Protein AF-A0A932S9M8-F1 (afdb_monomer)

Secondary structure (DSSP, 8-state):
-PPPSEEEEESSGGGHHHHHHHHHHHHHTT--EEEEE--TTT-HHHH-

Foldseek 3Di:
DDDAPEEAEAQDPVCVVVCVVVVVVCVVVVHHYYYDHDHCVPCVVRVD

Nearest PDB structures (foldseek):
  4ay4-assembly1_D  TM=9.902E-01  e=1.050E-03  Bacillus anthracis
  4z7j-assembly1_A  TM=9.730E-01  e=1.205E-03  Acetobacter aceti 1023
  4ycj-assembly1_A  TM=9.756E-01  e=1.205E-03  Acetobacter aceti 1023
  2fwi-assembly1_B  TM=9.827E-01  e=2.395E-03  Acetobacter aceti
  4zmb-assembly1_B  TM=9.830E-01  e=2.395E-03  Acetobacter aceti 1023

Radius of gyration: 11.65 Å; Cα contacts (8 Å, |Δi|>4): 58; chains: 1; bounding box: 22×19×29 Å

Solvent-accessible surface area (ba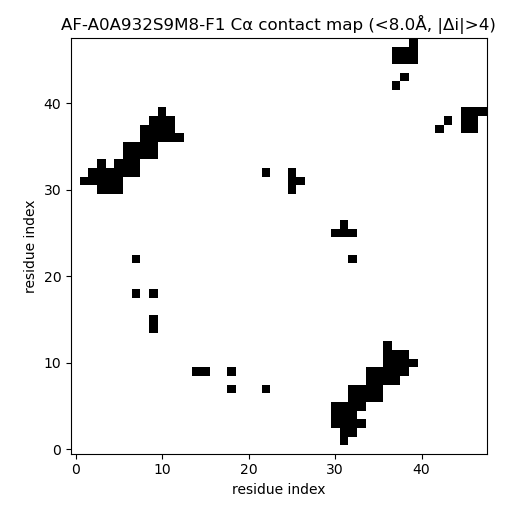ckbone atoms only — not comparable to full-atom values): 2998 Å² total; per-residue (Å²): 131,78,78,61,80,42,80,48,72,32,67,43,78,88,46,44,81,65,51,47,57,57,51,51,53,34,55,75,69,72,47,45,61,47,79,46,80,41,24,65,87,85,38,41,82,76,62,106

Mean predicted aligned error: 2.99 Å

Sequence (48 aa):
MAKPLVGILMGSESDLPIMEEAAKILKNFDIPYEITISSAHRSPKRTS

pLDDT: mean 94.6, std 5.84, range [66.5, 98.44]

Structure (mmCIF, N/CA/C/O backbone):
data_AF-A0A932S9M8-F1
#
_entry.id   AF-A0A932S9M8-F1
#
loop_
_atom_site.group_PDB
_atom_site.id
_atom_site.type_symbol
_atom_site.label_atom_id
_atom_site.label_alt_id
_atom_site.label_comp_id
_atom_site.label_asym_id
_atom_site.label_entity_id
_atom_site.label_seq_id
_atom_site.pdbx_PDB_ins_code
_atom_site.Cartn_x
_atom_site.Cartn_y
_atom_site.Cartn_z
_atom_site.occupancy
_atom_site.B_iso_or_equiv
_atom_site.auth_seq_id
_atom_site.auth_comp_id
_atom_site.auth_asym_id
_atom_site.auth_atom_id
_atom_site.pdbx_PDB_model_num
ATOM 1 N N . MET A 1 1 ? -6.901 -10.922 9.485 1.00 66.50 1 MET A N 1
ATOM 2 C CA . MET A 1 1 ? -6.784 -9.513 9.049 1.00 66.50 1 MET A CA 1
ATOM 3 C C . MET A 1 1 ? -8.106 -9.112 8.418 1.00 66.50 1 MET A C 1
ATOM 5 O O . MET A 1 1 ? -8.730 -9.971 7.804 1.00 66.50 1 MET A O 1
ATOM 9 N N . ALA A 1 2 ? -8.566 -7.875 8.615 1.00 83.62 2 ALA A N 1
ATOM 10 C CA . ALA A 1 2 ? -9.763 -7.378 7.937 1.00 83.62 2 ALA A CA 1
ATOM 11 C C . ALA A 1 2 ? -9.541 -7.354 6.415 1.00 83.62 2 ALA A C 1
ATOM 13 O O . ALA A 1 2 ? -8.409 -7.180 5.962 1.00 83.62 2 ALA A O 1
ATOM 14 N N . LYS A 1 3 ? -10.606 -7.554 5.632 1.00 95.62 3 LYS A N 1
ATOM 15 C CA . LYS A 1 3 ? -10.539 -7.464 4.168 1.00 95.62 3 LYS A CA 1
ATOM 16 C C . LYS A 1 3 ? -10.157 -6.023 3.780 1.00 95.62 3 LYS A C 1
ATOM 18 O O . LYS A 1 3 ? -10.874 -5.116 4.207 1.00 95.62 3 LYS A O 1
ATOM 23 N N . PRO A 1 4 ? -9.085 -5.796 2.998 1.00 97.12 4 PRO A N 1
ATOM 24 C CA . PRO A 1 4 ? -8.731 -4.455 2.545 1.00 97.12 4 PRO A CA 1
ATOM 25 C C . PRO A 1 4 ? -9.877 -3.816 1.754 1.00 97.12 4 PRO A C 1
ATOM 27 O O . PRO A 1 4 ? -10.504 -4.472 0.919 1.00 97.12 4 PRO A O 1
ATOM 30 N N . LEU A 1 5 ? -10.148 -2.541 2.029 1.00 97.94 5 LEU A N 1
ATOM 31 C CA . LEU A 1 5 ? -11.090 -1.713 1.270 1.00 97.94 5 LEU A CA 1
ATOM 32 C C . LEU A 1 5 ? -10.368 -0.794 0.281 1.00 97.94 5 LEU A C 1
ATOM 34 O O . LEU A 1 5 ? -10.960 -0.375 -0.710 1.00 97.94 5 LEU A O 1
ATOM 38 N N . VAL A 1 6 ? -9.097 -0.487 0.550 1.00 98.00 6 VAL A N 1
ATOM 39 C CA .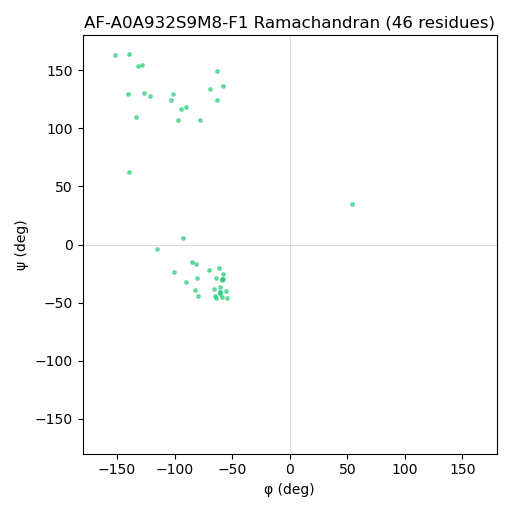 VAL A 1 6 ? -8.264 0.403 -0.262 1.00 98.00 6 VAL A CA 1
ATOM 40 C C . VAL A 1 6 ? -6.962 -0.304 -0.631 1.00 98.00 6 VAL A C 1
ATOM 42 O O . VAL A 1 6 ? -6.275 -0.837 0.239 1.00 98.00 6 VAL A O 1
ATOM 45 N N . GLY A 1 7 ? -6.608 -0.274 -1.915 1.00 96.75 7 GLY A N 1
ATOM 46 C CA . GLY A 1 7 ? -5.296 -0.693 -2.405 1.00 96.75 7 GLY A CA 1
ATOM 47 C C . GLY A 1 7 ? -4.426 0.520 -2.728 1.00 96.75 7 GLY A C 1
ATOM 48 O O . GLY A 1 7 ? -4.818 1.367 -3.528 1.00 96.75 7 GLY A O 1
ATOM 49 N N . ILE A 1 8 ? -3.241 0.599 -2.125 1.00 97.25 8 ILE A N 1
ATOM 50 C CA . ILE A 1 8 ? -2.217 1.597 -2.446 1.00 97.25 8 ILE A CA 1
ATOM 51 C C . ILE A 1 8 ? -1.221 0.951 -3.410 1.00 97.25 8 ILE A C 1
ATOM 53 O O . ILE A 1 8 ? -0.421 0.0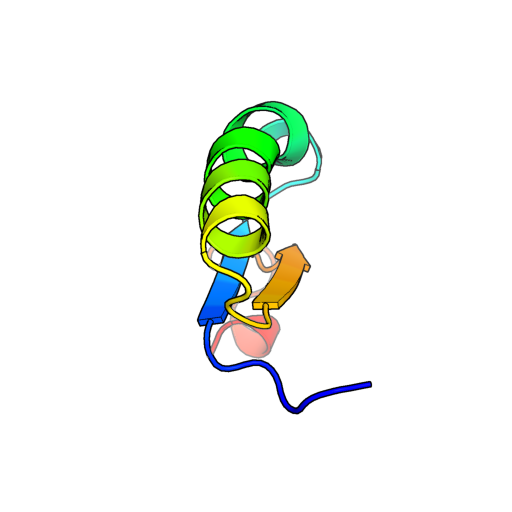92 -3.027 1.00 97.25 8 ILE A O 1
ATOM 57 N N . LEU A 1 9 ? -1.288 1.360 -4.674 1.00 95.75 9 LEU A N 1
ATOM 58 C CA . LEU A 1 9 ? -0.432 0.866 -5.748 1.00 95.75 9 LEU A CA 1
ATOM 59 C C . LEU A 1 9 ? 0.667 1.887 -6.036 1.00 95.75 9 LEU A 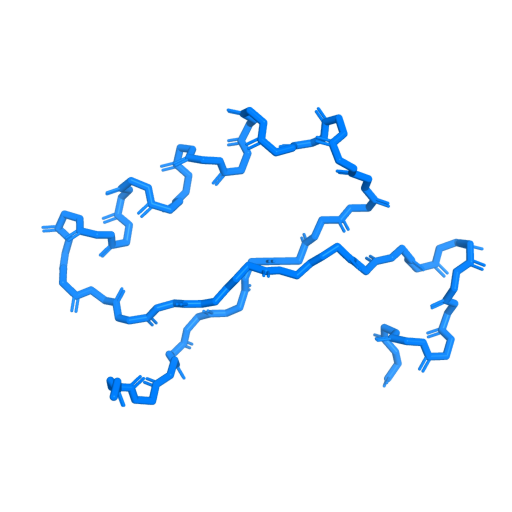C 1
ATOM 61 O O . LEU A 1 9 ? 0.375 3.063 -6.242 1.00 95.75 9 LEU A O 1
ATOM 65 N N . MET A 1 10 ? 1.921 1.439 -6.081 1.00 96.25 10 MET A N 1
ATOM 66 C CA . MET A 1 10 ? 3.067 2.310 -6.380 1.00 96.25 10 MET A CA 1
ATOM 67 C C . MET A 1 10 ? 4.000 1.714 -7.434 1.00 96.25 10 MET A C 1
ATOM 69 O O . MET A 1 10 ? 4.073 0.497 -7.584 1.00 96.25 10 MET A O 1
ATOM 73 N N . GLY A 1 11 ? 4.722 2.553 -8.177 1.00 95.75 11 GLY A N 1
ATOM 74 C CA . GLY A 1 11 ? 5.529 2.114 -9.318 1.00 95.75 11 GLY A CA 1
ATOM 75 C C . GLY A 1 11 ? 6.886 1.527 -8.923 1.00 95.75 11 GLY A C 1
ATOM 76 O O . GLY A 1 11 ? 7.417 0.660 -9.634 1.00 95.75 11 GLY A O 1
ATOM 77 N N . SER A 1 12 ? 7.444 1.980 -7.802 1.00 95.62 12 SER A N 1
ATOM 78 C CA . SER A 1 12 ? 8.725 1.530 -7.252 1.00 95.62 12 SER A CA 1
ATOM 79 C C . SER A 1 12 ? 8.792 1.671 -5.733 1.00 95.62 12 SER A C 1
ATOM 81 O O . SER A 1 12 ? 8.039 2.422 -5.130 1.00 95.62 12 SER A O 1
ATOM 83 N N . GLU A 1 13 ? 9.755 0.985 -5.112 1.00 95.69 13 GLU A N 1
ATOM 84 C CA . GLU A 1 13 ? 10.053 1.122 -3.675 1.00 95.69 13 GLU A CA 1
ATOM 85 C C . GLU A 1 13 ? 10.409 2.557 -3.272 1.00 95.69 13 GLU A C 1
ATOM 87 O O . GLU A 1 13 ? 10.109 2.978 -2.162 1.00 95.69 13 GLU A O 1
ATOM 92 N N . SER A 1 14 ? 10.996 3.338 -4.184 1.00 97.38 14 SER A N 1
ATOM 93 C CA . SER A 1 14 ? 11.296 4.756 -3.954 1.00 97.38 14 SER A CA 1
ATOM 94 C C . SER A 1 14 ? 10.057 5.616 -3.691 1.00 97.38 14 SER A C 1
ATOM 96 O O . SER A 1 14 ? 10.197 6.705 -3.144 1.00 97.38 14 SER A O 1
ATOM 98 N N . ASP A 1 15 ? 8.866 5.151 -4.077 1.00 96.75 15 ASP A N 1
ATOM 99 C CA . ASP A 1 15 ? 7.604 5.856 -3.837 1.00 96.75 15 ASP A CA 1
ATOM 100 C C . ASP A 1 15 ? 7.079 5.609 -2.411 1.00 96.75 15 ASP A C 1
ATOM 102 O O . ASP A 1 15 ? 6.225 6.355 -1.928 1.00 96.75 15 ASP A O 1
ATOM 106 N N . LEU A 1 16 ? 7.585 4.578 -1.720 1.00 96.06 16 LEU A N 1
ATOM 107 C CA . LEU A 1 16 ? 7.100 4.146 -0.409 1.00 96.06 16 LEU A CA 1
ATOM 108 C C . LEU A 1 16 ? 7.092 5.276 0.634 1.00 96.06 16 LEU A C 1
ATOM 110 O O . LEU A 1 16 ? 6.043 5.452 1.253 1.00 96.06 16 LEU A O 1
ATOM 114 N N . PRO A 1 17 ? 8.153 6.100 0.792 1.00 96.62 17 PRO A N 1
ATOM 115 C CA . PRO A 1 17 ? 8.139 7.186 1.774 1.00 96.62 17 PRO A CA 1
ATOM 116 C C . PRO A 1 17 ? 7.008 8.199 1.546 1.00 96.62 17 PRO A C 1
ATOM 118 O O . PRO A 1 17 ? 6.514 8.795 2.496 1.00 96.62 17 PRO A O 1
ATOM 121 N N . ILE A 1 18 ? 6.575 8.388 0.294 1.00 96.19 18 ILE A N 1
ATOM 122 C CA . ILE A 1 18 ? 5.459 9.279 -0.053 1.00 96.19 18 ILE A CA 1
ATOM 123 C C . ILE A 1 18 ? 4.124 8.572 0.216 1.00 96.19 18 ILE A C 1
ATOM 125 O O . ILE A 1 18 ? 3.201 9.155 0.782 1.00 96.19 18 ILE A O 1
ATOM 129 N N . MET A 1 19 ? 4.013 7.302 -0.175 1.00 96.94 19 MET A N 1
ATOM 130 C CA . MET A 1 19 ? 2.788 6.508 -0.026 1.00 96.94 19 MET A CA 1
ATOM 131 C C . MET A 1 19 ? 2.465 6.153 1.433 1.00 96.94 19 MET A C 1
ATOM 133 O O . MET A 1 19 ? 1.300 5.925 1.767 1.00 96.94 19 MET A O 1
ATOM 137 N N . GLU A 1 20 ? 3.457 6.163 2.325 1.00 96.62 20 GLU A N 1
ATOM 138 C CA . GLU A 1 20 ? 3.255 6.009 3.768 1.00 96.62 20 GLU A CA 1
ATOM 139 C C . GLU A 1 20 ? 2.335 7.085 4.360 1.00 96.62 20 GLU A C 1
ATOM 141 O O . GLU A 1 20 ? 1.591 6.790 5.294 1.00 96.62 20 GLU A O 1
ATOM 146 N N . GLU A 1 21 ? 2.304 8.301 3.808 1.00 97.62 21 GLU A N 1
ATOM 147 C CA . GLU A 1 21 ? 1.383 9.346 4.272 1.00 97.62 21 GLU A CA 1
ATOM 148 C C . GLU A 1 21 ? -0.084 8.973 4.008 1.00 97.62 21 GLU A C 1
ATOM 150 O O . GLU A 1 21 ? -0.941 9.163 4.873 1.00 97.62 21 GLU A O 1
ATOM 155 N N . ALA A 1 22 ? -0.380 8.342 2.867 1.00 97.62 22 ALA A N 1
ATOM 156 C CA . ALA A 1 22 ? -1.719 7.821 2.588 1.00 97.62 22 ALA A CA 1
ATOM 157 C C . ALA A 1 22 ? -2.088 6.686 3.558 1.00 97.62 22 ALA A C 1
ATOM 159 O O . ALA A 1 22 ? -3.179 6.680 4.130 1.00 97.62 22 ALA A O 1
ATOM 160 N N . ALA A 1 23 ? -1.155 5.762 3.808 1.00 97.81 23 ALA A N 1
ATOM 161 C CA . ALA A 1 23 ? -1.340 4.665 4.756 1.00 97.81 23 ALA A CA 1
ATOM 162 C C . ALA A 1 23 ? -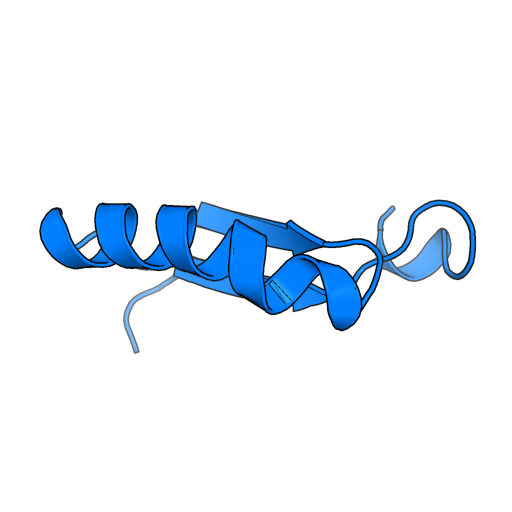1.601 5.163 6.191 1.00 97.81 23 ALA A C 1
ATOM 164 O O . ALA A 1 23 ? -2.482 4.641 6.878 1.00 97.81 23 ALA A O 1
ATOM 165 N N . LYS A 1 24 ? -0.887 6.208 6.635 1.00 98.38 24 LYS A N 1
ATOM 166 C CA . LYS A 1 24 ? -1.096 6.849 7.944 1.00 98.38 24 LYS A CA 1
ATOM 167 C C . LYS A 1 24 ? -2.517 7.387 8.088 1.00 98.38 24 LYS A C 1
ATOM 169 O O . LYS A 1 24 ? -3.151 7.150 9.113 1.00 98.38 24 LYS A O 1
ATOM 174 N N . ILE A 1 25 ? -3.039 8.064 7.066 1.00 98.31 25 ILE A N 1
ATOM 175 C CA . ILE A 1 25 ? -4.409 8.589 7.091 1.00 98.31 25 ILE A CA 1
ATOM 176 C C . ILE A 1 25 ? -5.439 7.459 7.158 1.00 98.31 25 ILE A C 1
ATOM 178 O O . ILE A 1 25 ? -6.331 7.509 8.001 1.00 98.31 25 ILE A O 1
ATOM 182 N N . LEU A 1 26 ? -5.295 6.414 6.337 1.00 98.12 26 LEU A N 1
ATOM 183 C CA . LEU A 1 26 ? -6.207 5.265 6.369 1.00 98.12 26 LEU A CA 1
ATOM 184 C C . LEU A 1 26 ? -6.197 4.574 7.737 1.00 98.12 26 LEU A C 1
ATOM 186 O O . LEU A 1 26 ? -7.258 4.261 8.272 1.00 98.12 26 LEU A O 1
ATOM 190 N N . LYS A 1 27 ? -5.015 4.429 8.349 1.00 97.56 27 LYS A N 1
ATOM 191 C CA . LYS A 1 27 ? -4.869 3.907 9.711 1.00 97.56 27 LYS A CA 1
ATOM 192 C C . LYS A 1 27 ? -5.586 4.774 10.752 1.00 97.56 27 LYS A C 1
ATOM 194 O O . LYS A 1 27 ? -6.237 4.228 11.634 1.00 97.56 27 LYS A O 1
ATOM 199 N N . ASN A 1 28 ? -5.494 6.102 10.653 1.00 98.44 28 ASN A N 1
ATOM 200 C CA . ASN A 1 28 ? -6.154 7.021 11.590 1.00 98.44 28 ASN A CA 1
ATOM 201 C C . ASN A 1 28 ? -7.687 6.929 11.539 1.00 98.44 28 ASN A C 1
ATOM 203 O O . ASN A 1 28 ? -8.345 7.175 12.546 1.00 98.44 28 ASN A O 1
ATOM 207 N N . PHE A 1 29 ? -8.244 6.569 10.383 1.00 98.06 29 PHE A N 1
ATOM 208 C CA . PHE A 1 29 ? -9.679 6.349 10.195 1.00 98.06 29 PHE A CA 1
ATOM 209 C C . PHE A 1 29 ? -10.115 4.890 10.398 1.00 98.06 29 PHE A C 1
ATOM 211 O O . PHE A 1 29 ? -11.277 4.578 10.153 1.00 98.06 29 PHE A O 1
ATOM 218 N N . ASP A 1 30 ? -9.205 4.007 10.822 1.00 97.50 30 ASP A N 1
ATOM 219 C CA . ASP A 1 30 ? -9.441 2.562 10.948 1.00 97.50 30 ASP A CA 1
ATOM 220 C C . ASP A 1 30 ? -9.960 1.912 9.644 1.00 97.50 30 ASP A C 1
ATOM 222 O O . ASP A 1 30 ? -10.776 0.991 9.639 1.00 97.50 30 ASP A O 1
ATOM 226 N N . ILE A 1 31 ? -9.489 2.409 8.496 1.00 97.94 31 ILE A N 1
ATOM 227 C CA . ILE A 1 31 ? -9.824 1.865 7.178 1.00 97.94 31 ILE A CA 1
ATOM 228 C C . ILE A 1 3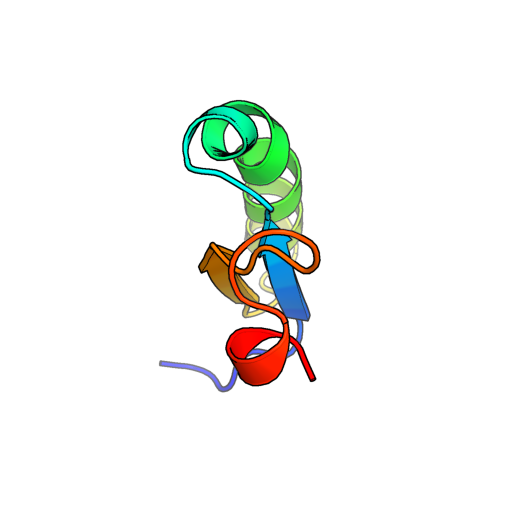1 ? -8.782 0.797 6.824 1.00 97.94 31 ILE A C 1
ATOM 230 O O . ILE A 1 31 ? -7.603 1.130 6.691 1.00 97.94 31 ILE A O 1
ATOM 234 N N . PRO A 1 32 ? -9.164 -0.477 6.624 1.00 98.19 32 PRO A N 1
ATOM 2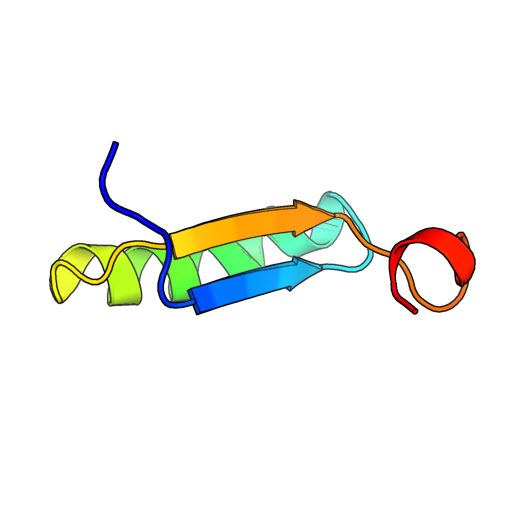35 C CA . PRO A 1 32 ? -8.219 -1.521 6.247 1.00 98.19 32 PRO A CA 1
ATOM 236 C C . PRO A 1 32 ? -7.713 -1.312 4.815 1.00 98.19 32 PRO A C 1
ATOM 238 O O . PRO A 1 32 ? -8.495 -1.100 3.882 1.00 98.19 32 PRO A O 1
ATOM 241 N N . TYR A 1 33 ? -6.400 -1.426 4.632 1.00 98.06 33 TYR A N 1
ATOM 242 C CA . TYR A 1 33 ? -5.729 -1.195 3.357 1.00 98.06 33 TYR A CA 1
ATOM 243 C C . TYR A 1 33 ? -4.622 -2.215 3.098 1.00 98.06 33 TYR A C 1
ATOM 245 O O . TYR A 1 33 ? -4.149 -2.894 4.010 1.00 98.06 33 TYR A O 1
ATOM 253 N N . GLU A 1 34 ? -4.187 -2.290 1.845 1.00 97.31 34 GLU A N 1
ATOM 254 C CA . GLU A 1 34 ? -2.994 -3.023 1.430 1.00 97.31 34 GLU A CA 1
ATOM 255 C C . GLU A 1 34 ? -2.072 -2.137 0.591 1.00 97.31 34 GLU A C 1
ATOM 257 O O . GLU A 1 34 ? -2.512 -1.176 -0.040 1.00 97.31 34 GLU A O 1
ATOM 262 N N . ILE A 1 35 ? -0.780 -2.459 0.590 1.00 96.56 35 ILE A N 1
ATOM 263 C CA . ILE A 1 35 ? 0.243 -1.738 -0.168 1.00 96.56 35 ILE A CA 1
ATOM 264 C C . ILE A 1 35 ? 0.918 -2.723 -1.118 1.00 96.56 35 ILE A C 1
ATOM 266 O O . ILE A 1 35 ? 1.383 -3.775 -0.687 1.00 96.56 35 ILE A O 1
ATOM 270 N N . THR A 1 36 ? 0.990 -2.381 -2.406 1.00 95.81 36 THR A N 1
ATOM 271 C CA . THR A 1 36 ? 1.597 -3.232 -3.435 1.00 95.81 36 THR A CA 1
ATOM 272 C C . THR A 1 36 ? 2.407 -2.411 -4.439 1.00 95.81 36 THR A C 1
ATOM 274 O O . THR A 1 36 ? 1.905 -1.475 -5.056 1.00 95.81 36 THR A O 1
ATOM 277 N N . ILE A 1 37 ? 3.657 -2.812 -4.690 1.00 95.44 37 ILE A N 1
ATOM 278 C CA . ILE A 1 37 ? 4.474 -2.235 -5.770 1.00 95.44 37 ILE A CA 1
ATOM 279 C C . ILE A 1 37 ? 4.014 -2.835 -7.093 1.00 95.44 37 ILE A C 1
ATOM 281 O O . ILE A 1 37 ? 4.293 -4.003 -7.339 1.00 95.44 37 ILE A O 1
ATOM 285 N N . SER A 1 38 ? 3.319 -2.082 -7.941 1.00 95.56 38 SER A N 1
ATOM 286 C CA . SER A 1 38 ? 2.879 -2.498 -9.272 1.00 95.56 38 SER A CA 1
ATOM 287 C C . SER A 1 38 ? 3.174 -1.418 -10.312 1.00 95.56 38 SER A C 1
ATOM 289 O O . SER A 1 38 ? 2.563 -0.355 -10.330 1.00 95.56 38 SER A O 1
ATOM 291 N N . SER A 1 39 ? 4.134 -1.693 -11.198 1.00 94.44 39 SER A N 1
ATOM 292 C CA . SER A 1 39 ? 4.547 -0.757 -12.245 1.00 94.44 39 SER A CA 1
ATOM 293 C C . SER A 1 39 ? 3.807 -1.035 -13.549 1.00 94.44 39 SER A C 1
ATOM 295 O O . SER A 1 39 ? 4.041 -2.068 -14.178 1.00 94.44 39 SER A O 1
ATOM 297 N N . ALA A 1 40 ? 2.998 -0.077 -14.003 1.00 93.50 40 ALA A N 1
ATOM 298 C CA . ALA A 1 40 ? 2.323 -0.156 -15.298 1.00 93.50 40 ALA A CA 1
ATOM 299 C C . ALA A 1 40 ? 3.313 -0.246 -16.478 1.00 93.50 40 ALA A C 1
ATOM 301 O O . ALA A 1 40 ? 3.069 -0.975 -17.434 1.00 93.50 40 ALA A O 1
ATOM 302 N N . HIS A 1 41 ? 4.456 0.445 -16.395 1.00 94.25 41 HIS A N 1
ATOM 303 C CA . HIS A 1 41 ? 5.445 0.493 -17.479 1.00 94.25 41 HIS A CA 1
ATOM 304 C C . HIS A 1 41 ? 6.382 -0.718 -17.513 1.00 94.25 41 HIS A C 1
ATOM 306 O O . HIS A 1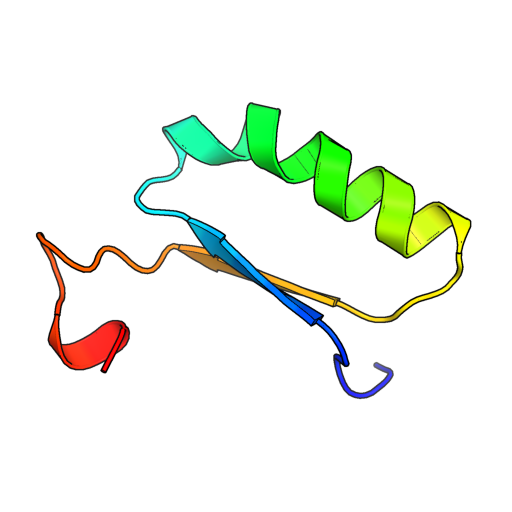 41 ? 6.732 -1.191 -18.590 1.00 94.25 41 HIS A O 1
ATOM 312 N N . ARG A 1 42 ? 6.818 -1.216 -16.347 1.00 92.81 42 ARG A N 1
ATOM 313 C CA . ARG A 1 42 ? 7.799 -2.317 -16.276 1.00 92.81 42 ARG A CA 1
ATOM 314 C C . ARG A 1 42 ? 7.141 -3.694 -16.245 1.00 92.81 42 ARG A C 1
ATOM 316 O O . ARG A 1 42 ? 7.700 -4.646 -16.780 1.00 92.81 42 ARG A O 1
ATOM 323 N N . SER A 1 43 ? 5.955 -3.784 -15.645 1.00 90.06 43 SER A N 1
ATOM 324 C CA . SER A 1 43 ? 5.241 -5.043 -15.415 1.00 90.06 43 SER A CA 1
ATOM 325 C C . SER A 1 43 ? 3.734 -4.882 -15.671 1.00 90.06 43 SER A C 1
ATOM 327 O O . SER A 1 43 ? 2.936 -5.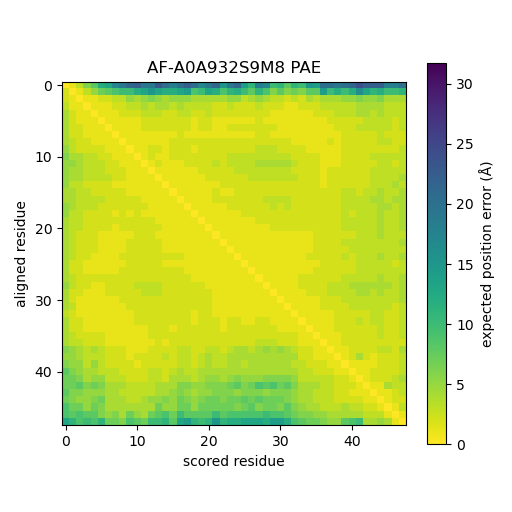079 -14.749 1.00 90.06 43 SER A O 1
ATOM 329 N N . PRO A 1 44 ? 3.311 -4.555 -16.908 1.00 90.31 44 PRO A N 1
ATOM 330 C CA . PRO A 1 44 ? 1.909 -4.275 -17.230 1.00 90.31 44 PRO A CA 1
ATOM 331 C C . PRO A 1 44 ? 0.966 -5.420 -16.841 1.00 90.31 44 PRO A C 1
ATOM 333 O O . PRO A 1 44 ? -0.065 -5.160 -16.236 1.00 90.31 44 PRO A O 1
ATOM 336 N N . LYS A 1 45 ? 1.370 -6.685 -17.047 1.00 91.31 45 LYS A N 1
ATOM 337 C CA . LYS A 1 45 ? 0.582 -7.877 -16.660 1.00 91.31 45 LYS A CA 1
ATOM 338 C C . LYS A 1 45 ? 0.242 -7.960 -15.168 1.00 91.31 45 LYS A C 1
ATOM 340 O O . LYS A 1 45 ? -0.691 -8.654 -14.795 1.00 91.31 45 LYS A O 1
ATOM 345 N N . ARG A 1 46 ? 1.043 -7.329 -14.306 1.00 87.19 46 ARG A N 1
ATOM 346 C CA . ARG A 1 46 ? 0.832 -7.334 -12.851 1.00 87.19 46 ARG A CA 1
ATOM 347 C C . ARG A 1 46 ? -0.148 -6.242 -12.406 1.00 87.19 46 ARG A C 1
ATOM 349 O O . ARG A 1 46 ? -0.609 -6.275 -11.275 1.00 87.19 46 ARG A O 1
ATOM 356 N N . THR A 1 47 ? -0.420 -5.276 -13.282 1.00 87.44 47 THR A N 1
ATOM 357 C CA . THR A 1 47 ? -1.222 -4.072 -13.003 1.00 87.44 47 THR A CA 1
ATOM 358 C C . THR A 1 47 ? -2.525 -4.042 -13.819 1.00 87.44 47 THR A C 1
ATOM 360 O O . THR A 1 47 ? -3.306 -3.109 -13.670 1.00 87.44 47 THR A O 1
ATOM 363 N N . SER A 1 48 ? -2.731 -5.023 -14.703 1.00 76.62 48 SER A N 1
ATOM 364 C CA . SER A 1 48 ? -3.873 -5.159 -15.619 1.00 76.62 48 SER A CA 1
ATOM 365 C C . SER A 1 48 ? -5.029 -5.954 -15.035 1.00 76.62 48 SER A C 1
ATOM 367 O O . SER A 1 48 ? -4.725 -6.944 -14.332 1.00 76.62 48 SER A O 1
#